Protein AF-A0A838RCD6-F1 (afdb_monomer_lite)

Foldseek 3Di:
DDKDWPDKDKDWDPPPVPPDIFIWIWTAIPVQKIWIAGPVVRDTPDIDNHPVVVVVVVPPPPPPPPVPPPDD

Sequence (72 aa):
MAVSLKWLEVWVDGMADVGFTYVLVLQAFSNGIFQLYDPQTKSIIKEFDSYEDATAWLHKDEYELVETRWQR

Structure (mmCIF, N/CA/C/O backbone):
data_AF-A0A838RCD6-F1
#
_entry.id   AF-A0A838RCD6-F1
#
loop_
_atom_site.group_PDB
_atom_site.id
_atom_site.type_symbol
_atom_site.label_atom_id
_atom_site.label_alt_id
_atom_site.label_comp_id
_atom_site.label_asym_id
_atom_site.label_entity_id
_atom_site.label_seq_id
_atom_site.pdbx_PDB_ins_code
_atom_site.Cartn_x
_atom_site.Cartn_y
_atom_site.Cartn_z
_atom_site.occupancy
_atom_site.B_iso_or_equiv
_atom_site.auth_seq_id
_atom_site.auth_comp_id
_atom_site.auth_asym_id
_atom_site.auth_atom_id
_atom_site.pdbx_PDB_model_num
ATOM 1 N N . MET A 1 1 ? -5.646 -6.802 21.491 1.00 60.91 1 MET A N 1
ATOM 2 C CA . MET A 1 1 ? -6.273 -7.435 20.308 1.00 60.91 1 MET A CA 1
ATOM 3 C C . MET A 1 1 ? -5.189 -7.641 19.265 1.00 60.91 1 MET A C 1
ATOM 5 O O . MET A 1 1 ? -4.339 -6.767 19.151 1.00 60.91 1 MET A O 1
ATOM 9 N N . ALA A 1 2 ? -5.166 -8.779 18.568 1.00 82.06 2 ALA A N 1
ATOM 10 C CA . ALA A 1 2 ? -4.215 -8.984 17.476 1.00 82.06 2 ALA A CA 1
ATOM 11 C C . ALA A 1 2 ? -4.565 -8.051 16.305 1.00 82.06 2 ALA A C 1
ATOM 13 O O . ALA A 1 2 ? -5.741 -7.898 15.970 1.00 82.06 2 ALA A O 1
ATOM 14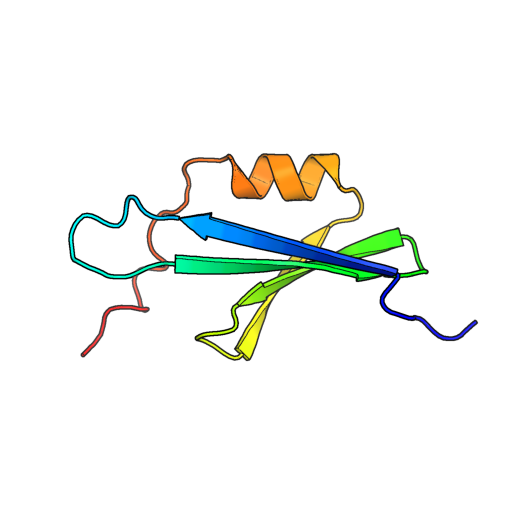 N N . VAL A 1 3 ? -3.556 -7.412 15.714 1.00 88.12 3 VAL A N 1
ATOM 15 C CA . VAL A 1 3 ? -3.729 -6.627 14.488 1.00 88.12 3 VAL A CA 1
ATOM 16 C C . VAL A 1 3 ? -3.832 -7.609 13.322 1.00 88.12 3 VAL A C 1
ATOM 18 O O . VAL A 1 3 ? -2.997 -8.500 13.188 1.00 88.12 3 VAL A O 1
ATOM 21 N N . SER A 1 4 ? -4.882 -7.484 12.515 1.00 93.88 4 SER A N 1
ATOM 22 C CA . SER A 1 4 ? -5.165 -8.361 11.372 1.00 93.88 4 SER A CA 1
ATOM 23 C C . SER A 1 4 ? -5.456 -7.533 10.128 1.00 93.88 4 SER A C 1
ATOM 25 O O . SER A 1 4 ? -5.964 -6.417 10.234 1.00 93.88 4 SER A O 1
ATOM 27 N N . LEU A 1 5 ? -5.132 -8.066 8.953 1.00 95.38 5 LEU A N 1
ATOM 28 C CA . LEU A 1 5 ? -5.497 -7.447 7.682 1.00 95.38 5 LEU A CA 1
ATOM 29 C C . LEU A 1 5 ? -7.022 -7.523 7.507 1.00 95.38 5 LEU A C 1
ATOM 31 O O . LEU A 1 5 ? -7.595 -8.609 7.576 1.00 95.38 5 LEU A O 1
ATOM 35 N N . LYS A 1 6 ? -7.676 -6.379 7.293 1.00 96.62 6 LYS A N 1
ATOM 36 C CA . LYS A 1 6 ? -9.117 -6.295 7.012 1.00 96.62 6 LYS A CA 1
ATOM 37 C C . LYS A 1 6 ? -9.406 -6.430 5.524 1.00 96.62 6 LYS A C 1
ATOM 39 O O . LYS A 1 6 ? -10.296 -7.185 5.147 1.00 96.62 6 LYS A O 1
ATOM 44 N N . TRP A 1 7 ? -8.678 -5.688 4.698 1.00 97.50 7 TRP A N 1
ATOM 45 C CA . TRP A 1 7 ? -8.799 -5.720 3.244 1.00 97.50 7 TRP A CA 1
ATOM 46 C C . TRP A 1 7 ? -7.525 -5.182 2.591 1.00 97.50 7 TRP A C 1
ATOM 48 O O . TRP A 1 7 ? -6.672 -4.589 3.256 1.00 97.50 7 TRP A O 1
ATOM 58 N N . LEU A 1 8 ? -7.403 -5.421 1.288 1.00 96.69 8 LEU A N 1
ATOM 59 C CA . LEU A 1 8 ? -6.341 -4.883 0.449 1.00 96.69 8 LEU A CA 1
ATOM 60 C C . LEU A 1 8 ? -6.936 -4.273 -0.817 1.00 96.69 8 LEU A C 1
ATOM 62 O O . LEU A 1 8 ? -7.954 -4.750 -1.318 1.00 96.69 8 LEU A O 1
ATOM 66 N N . GLU A 1 9 ? -6.276 -3.246 -1.325 1.00 96.31 9 GLU A N 1
ATOM 67 C CA . GLU A 1 9 ? -6.602 -2.587 -2.581 1.00 96.31 9 GLU A CA 1
ATOM 68 C C . GLU A 1 9 ? -5.346 -2.528 -3.445 1.00 96.31 9 GLU A C 1
ATOM 70 O O . GLU A 1 9 ? -4.255 -2.220 -2.960 1.00 96.31 9 GLU A O 1
ATOM 75 N N . VAL A 1 10 ? -5.490 -2.889 -4.719 1.00 92.81 10 VAL A N 1
ATOM 76 C CA . VAL A 1 10 ? -4.370 -2.987 -5.656 1.00 92.81 10 VAL A CA 1
ATOM 77 C C . VAL A 1 10 ? -4.424 -1.804 -6.602 1.00 92.81 10 VAL A C 1
ATOM 79 O O . VAL A 1 10 ? -5.388 -1.640 -7.346 1.00 92.81 10 VAL A O 1
ATOM 82 N N . TRP A 1 11 ? -3.361 -1.015 -6.578 1.00 90.50 11 TRP A N 1
ATOM 83 C CA . TRP A 1 11 ? -3.176 0.142 -7.434 1.00 90.50 11 TRP A CA 1
ATOM 84 C C . TRP A 1 11 ? -2.252 -0.236 -8.570 1.00 90.50 11 TRP A C 1
ATOM 86 O O . TRP A 1 11 ? -1.127 -0.677 -8.337 1.00 90.50 11 TRP A O 1
ATOM 96 N N . VAL A 1 12 ? -2.756 -0.102 -9.791 1.00 85.56 12 VAL A N 1
ATOM 97 C CA . VAL A 1 12 ? -2.040 -0.459 -11.009 1.00 85.56 12 VAL A CA 1
ATOM 98 C C . VAL A 1 12 ? -1.884 0.795 -11.844 1.00 85.56 12 VAL A C 1
ATOM 100 O O . VAL A 1 12 ? -2.878 1.342 -12.318 1.00 85.56 12 VAL A O 1
ATOM 103 N N . ASP A 1 13 ? -0.644 1.219 -12.044 1.00 77.94 13 ASP A N 1
ATOM 104 C CA . ASP A 1 13 ? -0.329 2.249 -13.021 1.00 77.94 13 ASP A CA 1
ATOM 105 C C . ASP A 1 13 ? 0.098 1.584 -14.336 1.00 77.94 13 ASP A C 1
ATOM 107 O O . ASP A 1 13 ? 1.107 0.872 -14.417 1.00 77.94 13 ASP A O 1
ATOM 111 N N . GLY A 1 14 ? -0.744 1.768 -15.355 1.00 65.38 14 GLY A N 1
ATOM 112 C CA . GLY A 1 14 ? -0.542 1.270 -16.713 1.00 65.38 14 GLY A CA 1
ATOM 113 C C . GLY A 1 14 ? 0.104 2.282 -17.662 1.00 65.38 14 GLY A C 1
ATOM 114 O O . GLY A 1 14 ? 0.332 1.932 -18.817 1.00 65.38 14 GLY A O 1
ATOM 115 N N . MET A 1 15 ? 0.378 3.509 -17.202 1.00 61.12 15 MET A N 1
ATOM 116 C CA . MET A 1 15 ? 0.895 4.621 -18.010 1.00 61.12 15 MET A CA 1
ATOM 117 C C . MET A 1 15 ? 2.419 4.757 -17.958 1.00 61.12 15 MET A C 1
ATOM 119 O O . MET A 1 15 ? 2.958 5.697 -18.538 1.00 61.12 15 MET A O 1
ATOM 123 N N . ALA A 1 16 ? 3.149 3.833 -17.324 1.00 56.88 16 ALA A N 1
ATOM 124 C CA . ALA A 1 16 ? 4.598 3.805 -17.480 1.00 56.88 16 ALA A CA 1
ATOM 125 C C . ALA A 1 16 ? 4.917 3.488 -18.952 1.00 56.88 16 ALA A C 1
ATOM 127 O O . ALA A 1 16 ? 4.875 2.329 -19.376 1.00 56.88 16 ALA A O 1
ATOM 128 N N . ASP A 1 17 ? 5.213 4.544 -19.712 1.00 50.81 17 ASP A N 1
ATOM 129 C CA . ASP A 1 17 ? 5.346 4.669 -21.176 1.00 50.81 17 ASP A CA 1
ATOM 130 C C . ASP A 1 17 ? 6.407 3.748 -21.831 1.00 50.81 17 ASP A C 1
ATOM 132 O O . ASP A 1 17 ? 6.837 3.929 -22.967 1.00 50.81 17 ASP A O 1
ATOM 136 N N . VAL A 1 18 ? 6.874 2.729 -21.112 1.00 52.62 18 VAL A N 1
ATOM 137 C CA . VAL A 1 18 ? 7.958 1.821 -21.488 1.00 52.62 18 VAL A CA 1
ATOM 138 C C . VAL A 1 18 ? 7.744 0.417 -20.899 1.00 52.62 18 V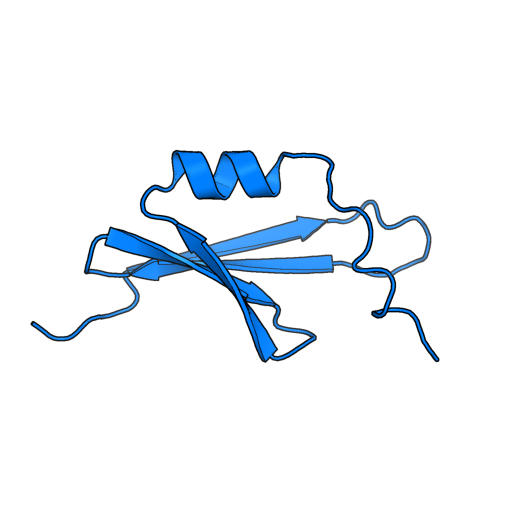AL A C 1
ATOM 140 O O . VAL A 1 18 ? 8.674 -0.229 -20.441 1.00 52.62 18 VAL A O 1
ATOM 143 N N . GLY A 1 19 ? 6.513 -0.105 -20.919 1.00 56.12 19 GLY A N 1
ATOM 144 C CA . GLY A 1 19 ? 6.266 -1.548 -20.747 1.00 56.12 19 GLY A CA 1
ATOM 145 C C . GLY A 1 19 ? 6.403 -2.103 -19.323 1.00 56.12 19 GLY A C 1
ATOM 146 O O . GLY A 1 19 ? 6.577 -3.312 -19.164 1.00 56.12 19 GLY A O 1
ATOM 147 N N . PHE A 1 20 ? 6.298 -1.257 -18.294 1.00 60.31 20 PHE A N 1
ATOM 148 C CA . PHE A 1 20 ? 6.361 -1.688 -16.896 1.00 60.31 20 PHE A CA 1
ATOM 149 C C . PHE A 1 20 ? 5.071 -1.359 -16.151 1.00 60.31 20 PHE A C 1
ATOM 151 O O . PHE A 1 20 ? 4.829 -0.224 -15.776 1.00 60.31 20 PHE A O 1
ATOM 158 N N . THR A 1 21 ? 4.247 -2.365 -15.875 1.00 73.00 21 THR A N 1
ATOM 159 C CA . THR A 1 21 ? 3.104 -2.197 -14.974 1.00 73.00 21 THR A CA 1
ATOM 160 C C . THR A 1 21 ? 3.611 -1.969 -13.552 1.00 73.00 21 THR A C 1
ATOM 162 O O . THR A 1 21 ? 4.207 -2.871 -12.954 1.00 73.00 21 THR A O 1
ATOM 165 N N . TYR A 1 22 ? 3.384 -0.776 -13.004 1.00 77.75 22 TYR A N 1
ATOM 166 C CA . TYR A 1 22 ? 3.707 -0.510 -11.607 1.00 77.75 22 TYR A CA 1
ATOM 167 C C . TYR A 1 22 ? 2.528 -0.904 -10.725 1.00 77.75 22 TYR A C 1
ATOM 169 O O . TYR A 1 22 ? 1.378 -0.599 -11.035 1.00 77.75 22 TYR A O 1
ATOM 177 N N . VAL A 1 23 ? 2.814 -1.618 -9.636 1.00 87.62 23 VAL A N 1
ATOM 178 C CA . VAL A 1 23 ? 1.791 -2.147 -8.733 1.00 87.62 23 VAL A CA 1
ATOM 179 C C . VAL A 1 23 ? 2.110 -1.722 -7.313 1.00 87.62 23 VAL A C 1
ATOM 181 O O . VAL A 1 23 ? 3.205 -1.998 -6.831 1.00 87.62 23 VAL A O 1
ATOM 184 N N . LEU A 1 24 ? 1.135 -1.131 -6.630 1.00 91.38 24 LEU A N 1
ATOM 185 C CA . LEU A 1 24 ? 1.139 -0.951 -5.181 1.00 91.38 24 LEU A CA 1
ATOM 186 C C . LEU A 1 24 ? -0.016 -1.696 -4.539 1.00 91.38 24 LEU A C 1
ATOM 188 O O . LEU A 1 24 ? -1.071 -1.894 -5.140 1.00 91.38 24 LEU A O 1
ATOM 192 N N . VAL A 1 25 ? 0.186 -2.084 -3.286 1.00 94.75 25 VAL A N 1
ATOM 193 C CA . VAL A 1 25 ? -0.851 -2.700 -2.465 1.00 94.75 25 VAL A CA 1
ATOM 194 C C . VAL A 1 25 ? -1.096 -1.815 -1.255 1.00 94.75 25 VAL A C 1
ATOM 196 O O . VAL A 1 25 ? -0.228 -1.684 -0.394 1.00 94.75 25 VAL A O 1
ATOM 199 N N . LEU A 1 26 ? -2.286 -1.228 -1.175 1.00 96.56 26 LEU A N 1
ATOM 200 C CA . LEU A 1 26 ? -2.762 -0.556 0.024 1.00 96.56 26 LEU A CA 1
ATOM 201 C C . LEU A 1 26 ? -3.409 -1.597 0.942 1.00 96.56 26 LEU A C 1
ATOM 203 O O . LEU A 1 26 ? -4.361 -2.274 0.563 1.00 96.56 26 LEU A O 1
ATOM 207 N N . GLN A 1 27 ? -2.875 -1.749 2.146 1.00 97.50 27 GLN A N 1
ATOM 208 C CA . GLN A 1 27 ? -3.322 -2.711 3.147 1.00 97.50 27 GLN A CA 1
ATOM 209 C C . GLN A 1 27 ? -4.037 -1.977 4.274 1.00 97.50 27 GLN A C 1
ATOM 211 O O . GLN A 1 27 ? -3.443 -1.105 4.902 1.00 97.50 27 GLN A O 1
ATOM 216 N N . ALA A 1 28 ? -5.281 -2.349 4.565 1.00 97.19 28 ALA A N 1
ATOM 217 C CA . ALA A 1 28 ? -6.026 -1.805 5.693 1.00 97.19 28 ALA A CA 1
ATOM 218 C C . ALA A 1 28 ? -6.032 -2.796 6.855 1.00 97.19 28 ALA A C 1
ATOM 220 O O . ALA A 1 28 ? -6.485 -3.938 6.717 1.00 97.19 28 ALA A O 1
ATOM 221 N N . PHE A 1 29 ? -5.575 -2.358 8.023 1.00 97.06 29 PHE A N 1
ATOM 222 C CA . PHE A 1 29 ? -5.483 -3.194 9.212 1.00 97.06 29 PHE A CA 1
ATOM 223 C C . PHE A 1 29 ? -6.636 -2.961 10.187 1.00 97.06 29 PHE A C 1
ATOM 225 O O . PHE A 1 29 ? -7.334 -1.945 10.198 1.00 97.06 29 PHE A O 1
ATOM 232 N N . SER A 1 30 ? -6.856 -3.941 11.059 1.00 96.19 30 SER A N 1
ATOM 233 C CA . SER A 1 30 ? -7.960 -3.931 12.011 1.00 96.19 30 SER A CA 1
ATOM 234 C C . SER A 1 30 ? -7.869 -2.824 13.056 1.00 96.19 30 SER A C 1
ATOM 236 O O . SER A 1 30 ? -8.905 -2.448 13.602 1.00 96.19 30 SER A O 1
ATOM 238 N N . ASN A 1 31 ? -6.667 -2.298 13.291 1.00 94.50 31 ASN A N 1
ATOM 239 C CA . ASN A 1 31 ? -6.373 -1.174 14.179 1.00 94.50 31 ASN A CA 1
ATOM 240 C C . ASN A 1 31 ? -6.617 0.208 13.542 1.00 94.50 31 ASN A C 1
ATOM 242 O O . ASN A 1 31 ? -6.434 1.202 14.232 1.00 94.50 31 ASN A O 1
ATOM 246 N N . GLY A 1 32 ? -7.028 0.273 12.272 1.00 94.31 32 GLY A N 1
ATOM 247 C CA . GLY A 1 32 ? -7.267 1.532 11.562 1.00 94.31 32 GLY A CA 1
ATOM 248 C C . GLY A 1 32 ? -6.050 2.090 10.825 1.00 94.31 32 GLY A C 1
ATOM 249 O O . GLY A 1 32 ? -6.197 3.093 10.142 1.00 94.31 32 GLY A O 1
ATOM 250 N N . ILE A 1 33 ? -4.888 1.433 10.912 1.00 96.44 33 ILE A N 1
ATOM 251 C CA . ILE A 1 33 ? -3.697 1.817 10.147 1.00 96.44 33 ILE A CA 1
ATOM 252 C C . ILE A 1 33 ? -3.815 1.302 8.714 1.00 96.44 33 ILE A C 1
ATOM 254 O O . ILE A 1 33 ? -4.279 0.181 8.470 1.00 96.44 33 ILE A O 1
ATOM 258 N N . PHE A 1 34 ? -3.333 2.111 7.781 1.00 97.25 34 PHE 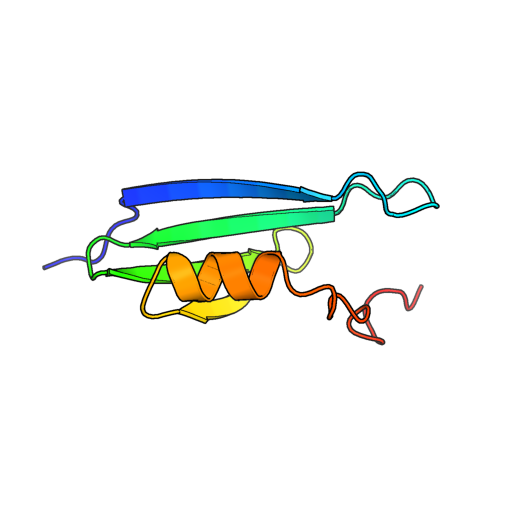A N 1
ATOM 259 C CA . PHE A 1 34 ? -3.151 1.755 6.386 1.00 97.25 34 PHE A CA 1
ATOM 260 C C . PHE A 1 34 ? -1.661 1.685 6.064 1.00 97.25 34 PHE A C 1
ATOM 262 O O . PHE A 1 34 ? -0.897 2.548 6.487 1.00 97.25 34 PHE A O 1
ATOM 269 N N . GLN A 1 35 ? -1.238 0.683 5.301 1.00 96.56 35 GLN A N 1
ATOM 270 C CA . GLN A 1 35 ? 0.147 0.553 4.850 1.00 96.56 35 GLN A CA 1
ATOM 271 C C . GLN A 1 35 ? 0.199 0.437 3.337 1.00 96.56 35 GLN A C 1
ATOM 273 O O . GLN A 1 35 ? -0.553 -0.327 2.735 1.00 96.56 35 GLN A O 1
ATOM 278 N N . LEU A 1 36 ? 1.126 1.166 2.732 1.00 94.31 36 LEU A N 1
ATOM 279 C CA . LEU A 1 36 ? 1.422 1.056 1.318 1.00 94.31 36 LEU A CA 1
ATOM 280 C C . LEU A 1 36 ? 2.611 0.133 1.121 1.00 94.31 36 LEU A C 1
ATOM 282 O O . LEU A 1 36 ? 3.715 0.418 1.584 1.00 94.31 36 LEU A O 1
ATOM 286 N N . TYR A 1 37 ? 2.376 -0.976 0.438 1.00 94.12 37 TYR A N 1
ATOM 287 C CA . TYR A 1 37 ? 3.354 -2.021 0.202 1.00 94.12 37 TYR A CA 1
ATOM 288 C C . TYR A 1 37 ? 3.739 -2.086 -1.274 1.00 94.12 37 TYR A C 1
ATOM 290 O O . TYR A 1 37 ? 2.880 -2.107 -2.160 1.00 94.12 37 TYR A O 1
ATOM 298 N N . ASP A 1 38 ? 5.043 -2.168 -1.513 1.00 91.56 38 ASP A N 1
ATOM 299 C CA . ASP A 1 38 ? 5.625 -2.392 -2.827 1.00 91.56 38 ASP A CA 1
ATOM 300 C C . ASP A 1 38 ? 6.003 -3.874 -2.990 1.00 91.56 38 ASP A C 1
ATOM 302 O O . ASP A 1 38 ? 6.946 -4.344 -2.337 1.00 91.56 38 ASP A O 1
ATOM 306 N N . PRO A 1 39 ? 5.310 -4.637 -3.852 1.00 89.88 39 PRO A N 1
ATOM 307 C CA . PRO A 1 39 ? 5.641 -6.034 -4.101 1.00 89.88 39 PRO A CA 1
ATOM 308 C C . PRO A 1 39 ? 6.959 -6.230 -4.866 1.00 89.88 39 PRO A C 1
ATOM 310 O O . PRO A 1 39 ? 7.546 -7.309 -4.764 1.00 89.88 39 PRO A O 1
ATOM 313 N N . GLN A 1 40 ? 7.450 -5.227 -5.603 1.00 85.94 40 GLN A N 1
ATOM 314 C CA . GLN A 1 40 ? 8.707 -5.323 -6.351 1.00 85.94 40 GLN A CA 1
ATOM 315 C C . GLN A 1 40 ? 9.909 -5.227 -5.409 1.00 85.94 40 GLN A C 1
ATOM 317 O O . GLN A 1 40 ? 10.824 -6.049 -5.484 1.00 85.94 40 GLN A O 1
ATOM 322 N N . THR A 1 41 ? 9.884 -4.273 -4.472 1.00 87.31 41 THR A N 1
ATOM 323 C CA . THR A 1 41 ? 10.957 -4.102 -3.473 1.00 87.31 41 THR A CA 1
ATOM 324 C C . THR A 1 41 ? 10.703 -4.846 -2.162 1.00 87.31 41 THR A C 1
ATOM 326 O O . THR A 1 41 ? 11.574 -4.874 -1.295 1.00 87.31 41 THR A O 1
ATOM 329 N N . LYS A 1 42 ? 9.533 -5.483 -2.017 1.00 90.44 42 LYS A N 1
ATOM 330 C CA . LYS A 1 42 ? 9.079 -6.199 -0.813 1.00 90.44 42 LYS A CA 1
ATOM 331 C C . LYS A 1 42 ? 9.136 -5.344 0.455 1.00 90.44 42 LYS A C 1
ATOM 333 O O . LYS A 1 42 ? 9.478 -5.844 1.527 1.00 90.44 42 LYS A O 1
ATOM 338 N N . SER A 1 43 ? 8.794 -4.066 0.344 1.00 90.38 43 SER A N 1
ATOM 339 C CA . SER A 1 43 ? 8.942 -3.093 1.428 1.00 90.38 43 SER A CA 1
ATOM 340 C C . SER A 1 43 ? 7.678 -2.273 1.646 1.00 90.38 43 SER A C 1
ATOM 342 O O . SER A 1 43 ? 6.916 -2.021 0.713 1.00 90.38 43 SER A O 1
ATOM 344 N N . ILE A 1 44 ? 7.493 -1.807 2.879 1.00 93.38 44 ILE A N 1
ATOM 345 C CA . ILE A 1 44 ? 6.498 -0.784 3.203 1.00 93.38 44 ILE A CA 1
ATOM 346 C C . ILE A 1 44 ? 7.071 0.563 2.757 1.00 93.38 44 ILE A C 1
ATOM 348 O O . ILE A 1 44 ? 8.162 0.940 3.179 1.00 93.38 44 ILE A O 1
ATOM 352 N N . ILE A 1 45 ? 6.352 1.259 1.882 1.00 91.00 45 ILE A N 1
ATOM 353 C CA . ILE A 1 45 ? 6.706 2.602 1.414 1.00 91.00 45 ILE A CA 1
ATOM 354 C C . ILE A 1 45 ? 6.287 3.635 2.458 1.00 91.00 45 ILE A C 1
ATOM 356 O O . ILE A 1 45 ? 7.032 4.572 2.741 1.00 91.00 45 ILE A O 1
ATOM 360 N N . LYS A 1 46 ? 5.072 3.489 3.001 1.00 92.69 46 LYS A N 1
ATOM 361 C CA . LYS A 1 46 ? 4.455 4.492 3.870 1.00 92.69 46 LYS A CA 1
ATOM 362 C C . LYS A 1 46 ? 3.313 3.908 4.695 1.00 92.69 46 LYS A C 1
ATOM 364 O O . LYS A 1 46 ? 2.687 2.935 4.279 1.00 92.69 46 LYS A O 1
ATOM 369 N N . GLU A 1 47 ? 3.031 4.535 5.829 1.00 95.69 47 GLU A N 1
ATOM 370 C CA . GLU A 1 47 ? 1.847 4.273 6.648 1.00 95.69 47 GLU A CA 1
ATOM 371 C C . GLU A 1 47 ? 0.948 5.512 6.691 1.00 95.69 47 GLU A 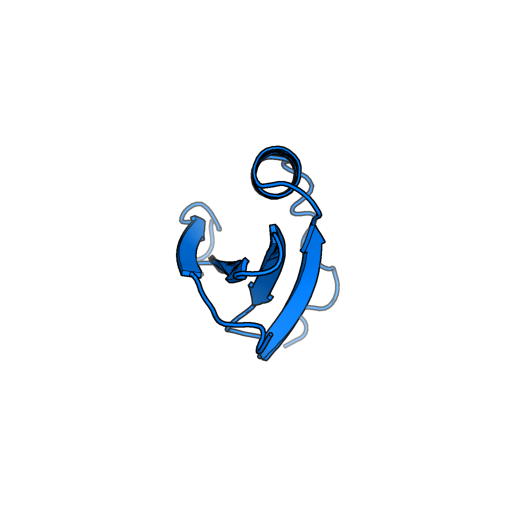C 1
ATOM 373 O O . GLU A 1 47 ? 1.432 6.640 6.558 1.00 95.69 47 GLU A O 1
ATOM 378 N N . PHE A 1 48 ? -0.352 5.295 6.873 1.00 96.00 48 PHE A N 1
ATOM 379 C CA . PHE A 1 48 ? -1.359 6.346 6.978 1.00 96.00 48 PHE A CA 1
ATOM 380 C C . PHE A 1 48 ? -2.369 6.019 8.077 1.00 96.00 48 PHE A C 1
ATOM 382 O O . PHE A 1 48 ? -2.694 4.853 8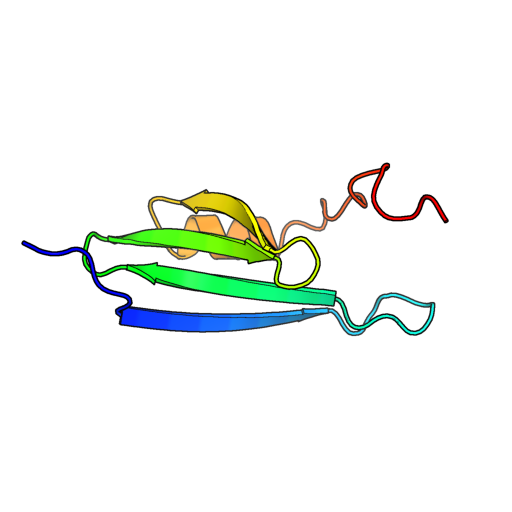.315 1.00 96.00 48 PHE A O 1
ATOM 389 N N . ASP A 1 49 ? -2.913 7.067 8.688 1.00 96.12 49 ASP A N 1
ATOM 390 C CA . ASP A 1 49 ? -3.958 6.963 9.710 1.00 96.12 49 ASP A CA 1
ATOM 391 C C . ASP A 1 49 ? -5.376 6.962 9.110 1.00 96.12 49 ASP A C 1
ATOM 393 O O . ASP A 1 49 ? -6.355 6.700 9.811 1.00 96.12 49 ASP A O 1
ATOM 397 N N . SER A 1 50 ? -5.507 7.248 7.809 1.00 95.50 50 SER A N 1
ATOM 398 C CA . SER A 1 50 ? -6.788 7.275 7.107 1.00 95.50 50 SER A CA 1
ATOM 399 C C . SER A 1 50 ? -6.677 6.802 5.654 1.00 95.50 50 SER A C 1
ATOM 401 O O . SER A 1 50 ? -5.632 6.907 5.006 1.00 95.50 50 SER A O 1
ATOM 403 N N . TYR A 1 51 ? -7.792 6.293 5.127 1.00 94.94 51 TYR A N 1
ATOM 404 C CA . TYR A 1 51 ? -7.916 5.928 3.716 1.00 94.94 51 TYR A CA 1
ATOM 405 C C . TYR A 1 51 ? -7.829 7.152 2.793 1.00 94.94 51 TYR A C 1
ATOM 407 O O . TYR A 1 51 ? -7.266 7.081 1.702 1.00 94.94 51 TYR A O 1
ATOM 415 N N . GLU A 1 52 ? -8.367 8.286 3.238 1.00 94.69 52 GLU A N 1
ATOM 416 C CA . GLU A 1 52 ? -8.356 9.547 2.493 1.00 94.69 52 GLU A CA 1
ATOM 417 C C . GLU A 1 52 ? -6.921 10.046 2.291 1.00 94.69 52 GLU A C 1
ATOM 419 O O . GLU A 1 52 ? -6.551 10.405 1.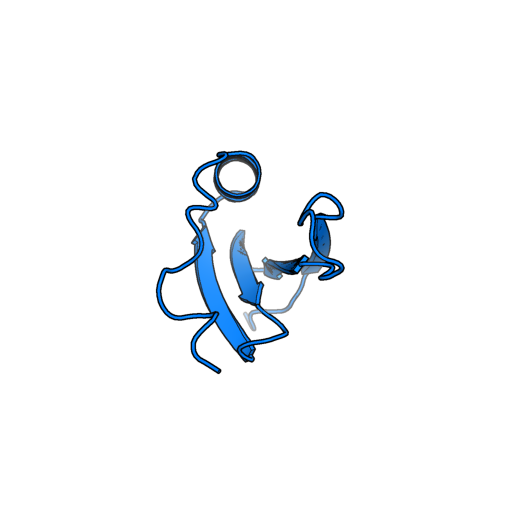177 1.00 94.69 52 GLU A O 1
ATOM 424 N N . ASP A 1 53 ? -6.071 9.963 3.319 1.00 93.50 53 ASP A N 1
ATOM 425 C CA . ASP A 1 53 ? -4.656 10.332 3.204 1.00 93.50 53 ASP A CA 1
ATOM 426 C C . ASP A 1 53 ? -3.883 9.375 2.289 1.00 93.50 53 ASP A C 1
ATOM 428 O O . ASP A 1 53 ? -3.060 9.814 1.480 1.00 93.50 53 ASP A O 1
ATOM 432 N N . ALA A 1 54 ? -4.158 8.070 2.392 1.00 92.88 54 ALA A N 1
ATOM 433 C CA . ALA A 1 54 ? -3.530 7.056 1.549 1.00 92.88 54 ALA A CA 1
ATOM 434 C C . ALA A 1 54 ? -3.873 7.259 0.067 1.00 92.88 54 ALA A C 1
ATOM 436 O O . ALA A 1 54 ? -2.987 7.271 -0.788 1.00 92.88 54 ALA A O 1
ATOM 437 N N . THR A 1 55 ? -5.154 7.466 -0.240 1.00 91.75 55 THR A N 1
ATOM 438 C CA . THR A 1 55 ? -5.622 7.707 -1.611 1.00 91.75 55 THR A CA 1
ATOM 439 C C . THR A 1 55 ? -5.186 9.066 -2.140 1.00 91.75 55 THR A C 1
ATOM 441 O O . THR A 1 55 ? -4.831 9.172 -3.311 1.00 91.75 55 THR A O 1
ATOM 444 N N . ALA A 1 56 ? -5.146 10.105 -1.303 1.00 90.69 56 ALA A N 1
ATOM 445 C CA . ALA A 1 56 ? -4.584 11.393 -1.691 1.00 90.69 56 ALA A CA 1
ATOM 446 C C . ALA A 1 56 ? -3.094 11.273 -2.037 1.00 90.69 56 ALA A C 1
ATOM 448 O O . ALA A 1 56 ? -2.641 11.919 -2.975 1.00 90.69 56 ALA A O 1
ATOM 449 N N . TRP A 1 57 ? -2.331 10.447 -1.315 1.00 89.62 57 TRP A N 1
ATOM 450 C CA . TRP A 1 57 ? -0.935 10.167 -1.657 1.00 89.62 57 TRP A CA 1
ATOM 451 C C . TRP A 1 57 ? -0.813 9.408 -2.982 1.00 89.62 57 TRP A C 1
ATOM 453 O O . TRP A 1 57 ? -0.012 9.799 -3.819 1.00 89.62 57 TRP A O 1
ATOM 463 N N . LEU A 1 58 ? -1.639 8.380 -3.193 1.00 87.62 58 LEU A N 1
ATOM 464 C CA . LEU A 1 58 ? -1.652 7.569 -4.418 1.00 87.62 58 LEU A CA 1
ATOM 465 C C . LEU A 1 58 ? -2.030 8.364 -5.676 1.00 87.62 58 LEU A C 1
ATOM 467 O O . LEU A 1 58 ? -1.540 8.058 -6.756 1.00 87.62 58 LEU A O 1
ATOM 471 N N . HIS A 1 59 ? -2.883 9.381 -5.535 1.00 86.19 59 HIS A N 1
ATOM 472 C CA . HIS A 1 59 ? -3.274 10.277 -6.627 1.00 86.19 59 HIS A CA 1
ATOM 473 C C . HIS A 1 59 ? -2.354 11.483 -6.810 1.00 86.19 59 HIS A C 1
ATOM 475 O O . HIS A 1 59 ? -2.477 12.190 -7.812 1.00 86.19 59 HIS A O 1
ATOM 481 N N . LYS A 1 60 ? -1.483 11.787 -5.840 1.00 79.75 60 LYS A N 1
ATOM 482 C CA . LYS A 1 60 ? -0.487 12.834 -6.036 1.00 79.75 60 LYS A CA 1
ATOM 483 C C . LYS A 1 60 ? 0.499 12.319 -7.071 1.00 79.75 60 LYS A C 1
ATOM 485 O O . LYS A 1 60 ? 1.233 11.374 -6.820 1.00 79.75 60 LYS A O 1
ATOM 490 N N . ASP A 1 61 ? 0.528 13.016 -8.200 1.00 56.78 61 ASP A N 1
ATOM 491 C CA . ASP A 1 61 ? 1.431 12.836 -9.344 1.00 56.78 61 ASP A CA 1
ATOM 492 C C . ASP A 1 61 ? 2.930 12.974 -8.972 1.00 56.78 61 ASP A C 1
ATOM 494 O O . ASP A 1 61 ? 3.809 12.879 -9.817 1.00 56.78 61 ASP A O 1
ATOM 498 N N . GLU A 1 62 ? 3.249 13.139 -7.681 1.00 50.00 62 GLU A N 1
ATOM 499 C CA . GLU A 1 62 ? 4.590 13.012 -7.092 1.00 50.00 62 GLU A CA 1
ATOM 500 C C . GLU A 1 62 ? 5.049 11.545 -6.995 1.00 50.00 62 GLU A C 1
ATOM 502 O O . GLU A 1 62 ? 5.846 11.167 -6.135 1.00 50.00 62 GLU A O 1
ATOM 507 N N . TYR A 1 63 ? 4.630 10.725 -7.957 1.00 52.53 63 TYR A N 1
ATOM 508 C CA . TYR A 1 63 ? 5.406 9.594 -8.445 1.00 52.53 63 TYR A CA 1
ATOM 509 C C . TYR A 1 63 ? 6.645 10.099 -9.201 1.00 52.53 63 TYR A C 1
ATOM 511 O O . TYR A 1 63 ? 6.985 9.606 -10.279 1.00 52.53 63 TYR A O 1
ATOM 519 N N . GLU A 1 64 ? 7.362 11.072 -8.626 1.00 47.41 64 GLU A N 1
ATOM 520 C CA . GLU A 1 64 ? 8.767 11.254 -8.941 1.00 47.41 64 GLU A CA 1
ATOM 521 C C . GLU A 1 64 ? 9.417 9.930 -8.570 1.00 47.41 64 GLU A C 1
ATOM 523 O O . GLU A 1 64 ? 9.654 9.618 -7.401 1.00 47.41 64 GLU A O 1
ATOM 528 N N . LEU A 1 65 ? 9.546 9.096 -9.605 1.00 49.69 65 LEU A N 1
ATOM 529 C CA . LEU A 1 65 ? 10.397 7.935 -9.716 1.00 49.69 65 LEU A CA 1
ATOM 530 C C . LEU A 1 65 ? 11.453 8.043 -8.635 1.00 49.69 65 LEU A C 1
ATOM 532 O O . LEU A 1 65 ? 12.344 8.875 -8.764 1.00 49.69 65 LEU A O 1
ATOM 536 N N . VAL A 1 66 ? 11.320 7.249 -7.567 1.00 48.81 66 VAL A N 1
ATOM 537 C CA . VAL A 1 66 ? 12.377 7.084 -6.568 1.00 48.81 66 VAL A CA 1
ATOM 538 C C . VAL A 1 66 ? 13.656 6.914 -7.383 1.00 48.81 66 VAL A C 1
ATOM 540 O O . VAL A 1 66 ? 13.809 5.877 -8.034 1.00 48.81 66 VAL A O 1
ATOM 543 N N . GLU A 1 67 ? 14.504 7.954 -7.441 1.00 47.59 67 GLU A N 1
ATOM 544 C CA . GLU A 1 67 ? 15.496 8.172 -8.522 1.00 47.59 67 GLU A CA 1
ATOM 545 C C . GLU A 1 67 ? 16.534 7.039 -8.631 1.00 47.59 67 GLU A C 1
ATOM 547 O O . GLU A 1 67 ? 17.372 6.988 -9.527 1.00 47.59 67 GLU A O 1
ATOM 552 N N . THR A 1 68 ? 16.468 6.081 -7.716 1.00 50.50 68 THR A N 1
ATOM 553 C CA . THR A 1 68 ? 17.366 4.949 -7.549 1.00 50.50 68 THR A CA 1
ATOM 554 C C . THR A 1 68 ? 16.793 3.602 -8.005 1.00 50.50 68 THR A C 1
ATOM 556 O O . THR A 1 68 ? 17.517 2.612 -7.959 1.00 50.50 68 THR A O 1
ATOM 559 N N . ARG A 1 69 ? 15.540 3.509 -8.483 1.00 50.41 69 ARG A N 1
ATOM 560 C CA . ARG A 1 69 ? 14.932 2.206 -8.851 1.00 50.41 69 ARG A CA 1
ATOM 561 C C . ARG A 1 69 ? 15.260 1.692 -10.257 1.00 50.41 69 ARG A C 1
ATOM 563 O O . ARG A 1 69 ? 15.080 0.506 -10.511 1.00 50.41 69 ARG A O 1
ATOM 570 N N . TRP A 1 70 ? 15.795 2.543 -11.135 1.00 49.69 70 TRP A N 1
ATOM 571 C CA . TRP A 1 70 ? 16.187 2.185 -12.509 1.00 49.69 70 TRP A CA 1
ATOM 572 C C . TRP A 1 70 ? 17.700 2.050 -12.713 1.00 49.69 70 TRP A C 1
ATOM 574 O O . TRP A 1 70 ? 18.185 2.186 -13.837 1.00 49.69 70 TRP A O 1
ATOM 584 N N . GLN A 1 71 ? 18.474 1.783 -11.660 1.00 40.88 71 GLN A N 1
ATOM 585 C CA . GLN A 1 71 ? 19.867 1.387 -11.861 1.00 40.88 71 GLN A CA 1
ATOM 586 C C . GLN A 1 71 ? 19.916 -0.093 -12.262 1.00 40.88 71 GLN A C 1
ATOM 588 O O . GLN A 1 71 ? 19.708 -0.982 -11.439 1.00 40.88 71 GLN A O 1
ATOM 593 N N . ARG A 1 72 ? 20.111 -0.312 -13.568 1.00 46.69 72 ARG A N 1
ATOM 594 C CA . ARG A 1 72 ? 20.522 -1.591 -14.165 1.00 46.69 72 ARG A CA 1
ATOM 595 C C . ARG A 1 72 ? 21.841 -2.085 -13.587 1.00 46.69 72 ARG A C 1
ATOM 597 O O . ARG A 1 72 ? 22.730 -1.234 -13.366 1.00 46.69 72 ARG A O 1
#

Radius of gyration: 13.36 Å; chains: 1; bounding box: 30×22×42 Å

Secondary structure (DSSP, 8-state):
----EEEEEEEEE---TTT--EEEEEEEETTS-EEEEETTTTEEEEEESSHHHHHHHHHSS-----TTTT--

pLDDT: mean 80.87, std 18.33, range [40.88, 97.5]